Protein AF-A0A1Y1LAN0-F1 (afdb_monomer)

Solvent-accessible surface area (backbone atoms only — not comparable to full-atom values): 7864 Å² total; per-residue (Å²): 56,34,31,40,54,45,38,89,86,52,62,81,86,55,73,49,86,67,56,43,68,45,54,38,51,43,50,51,50,43,26,32,75,77,50,34,70,64,40,38,58,56,36,61,65,62,51,43,48,75,45,62,40,35,73,79,28,39,30,38,37,45,52,44,88,71,43,40,56,57,55,61,71,36,33,72,74,42,52,58,48,89,93,36,59,32,44,38,44,80,77,44,83,49,96,45,69,68,54,44,50,55,47,51,54,53,52,52,50,51,55,47,54,57,52,43,72,72,50,90,52,73,68,59,42,52,53,53,52,51,51,51,57,57,54,58,69,62,72,78,111

Sequence (141 aa):
MVIEINSPQQRKDDSLVIPSSALYRALSKKVQQLHGDFGSAAIREGFVAKYFNEKTRIAIVRSRHGPHKLITTVLPFVTEIDKKQVSLVTLYTGATMRQCFKFILNHQRKKIDELCANLQSDEEKTAISEAFLKFHNKTLL

Organism: Photinus pyralis (NCBI:txid7054)

Structure (mmCIF, N/CA/C/O backbone):
data_AF-A0A1Y1LAN0-F1
#
_entry.id   AF-A0A1Y1LAN0-F1
#
loop_
_atom_site.group_PDB
_atom_site.id
_atom_site.type_symbol
_atom_site.label_atom_id
_atom_site.label_alt_id
_atom_site.label_comp_id
_atom_site.label_asym_id
_atom_site.label_entity_id
_atom_site.label_seq_id
_atom_site.pdbx_PDB_ins_code
_atom_site.Cartn_x
_atom_site.Cartn_y
_atom_site.Cartn_z
_atom_site.occupancy
_atom_site.B_iso_or_equiv
_atom_site.auth_seq_id
_atom_site.auth_comp_id
_atom_site.auth_asym_id
_atom_site.auth_atom_id
_atom_site.pdbx_PDB_model_num
ATOM 1 N N . MET A 1 1 ? 2.934 6.685 0.513 1.00 93.44 1 MET A N 1
ATOM 2 C CA . MET A 1 1 ? 1.486 6.714 0.235 1.00 93.44 1 MET A CA 1
ATOM 3 C C . MET A 1 1 ? 0.801 5.617 1.032 1.00 93.44 1 MET A C 1
ATOM 5 O O . MET A 1 1 ? 1.418 4.591 1.314 1.00 93.44 1 MET A O 1
ATOM 9 N N . VAL A 1 2 ? -0.437 5.879 1.421 1.00 95.38 2 VAL A N 1
ATOM 10 C CA . VAL A 1 2 ? -1.337 4.994 2.156 1.00 95.38 2 VAL A CA 1
ATOM 11 C C . VAL A 1 2 ? -2.373 4.484 1.162 1.00 95.38 2 VAL A C 1
ATOM 13 O O . VAL A 1 2 ? -2.999 5.287 0.467 1.00 95.38 2 VAL A O 1
ATOM 16 N N . ILE A 1 3 ? -2.518 3.167 1.080 1.00 95.88 3 ILE A N 1
ATOM 17 C CA . ILE A 1 3 ? -3.397 2.473 0.137 1.00 95.88 3 ILE A CA 1
ATOM 18 C C . ILE A 1 3 ? -4.364 1.607 0.945 1.00 95.88 3 ILE A C 1
ATOM 20 O O . ILE A 1 3 ? -3.936 0.936 1.878 1.00 95.88 3 ILE A O 1
ATOM 24 N N . GLU A 1 4 ? -5.644 1.605 0.593 1.00 94.69 4 GLU A N 1
ATOM 25 C CA . GLU A 1 4 ? -6.621 0.622 1.072 1.00 94.69 4 GLU A CA 1
ATOM 26 C C . GLU A 1 4 ? -6.727 -0.512 0.049 1.00 94.69 4 GLU A C 1
ATOM 28 O O . GLU A 1 4 ? -6.807 -0.253 -1.154 1.00 94.69 4 GLU A O 1
ATOM 33 N N . ILE A 1 5 ? -6.698 -1.761 0.517 1.00 94.44 5 ILE A N 1
ATOM 34 C CA . ILE A 1 5 ? -6.820 -2.958 -0.320 1.00 94.44 5 ILE A CA 1
ATOM 35 C C . ILE A 1 5 ? -8.134 -3.657 0.011 1.00 94.44 5 ILE A C 1
ATOM 37 O O . ILE A 1 5 ? -8.246 -4.398 0.982 1.00 94.44 5 ILE A O 1
ATOM 41 N N . ASN A 1 6 ? -9.141 -3.441 -0.818 1.00 91.81 6 ASN A N 1
ATOM 42 C CA . ASN A 1 6 ? -10.430 -4.095 -0.674 1.00 91.81 6 ASN A CA 1
ATOM 43 C C . ASN A 1 6 ? -10.412 -5.450 -1.377 1.00 91.81 6 ASN A C 1
ATOM 45 O O . ASN A 1 6 ? -9.726 -5.609 -2.379 1.00 91.81 6 ASN A O 1
ATOM 49 N N . SER A 1 7 ? -11.184 -6.416 -0.886 1.00 88.75 7 SER A N 1
ATOM 50 C CA . SER A 1 7 ? -11.460 -7.659 -1.606 1.00 88.75 7 SER A CA 1
ATOM 51 C C . SER A 1 7 ? -12.964 -7.731 -1.857 1.00 88.75 7 SER A C 1
ATOM 53 O O . SER A 1 7 ? -13.716 -7.662 -0.885 1.00 88.75 7 SER A O 1
ATOM 55 N N . PRO A 1 8 ? -13.424 -7.833 -3.117 1.00 80.31 8 PRO A N 1
ATOM 56 C CA . PRO A 1 8 ? -14.853 -7.904 -3.421 1.00 80.31 8 PRO A CA 1
ATOM 57 C C . PRO A 1 8 ? -15.493 -9.218 -2.953 1.00 80.31 8 PRO A C 1
ATOM 59 O O . PRO A 1 8 ? -16.700 -9.271 -2.750 1.00 80.31 8 PRO A O 1
ATOM 62 N N . GLN A 1 9 ? -14.694 -10.274 -2.774 1.00 76.19 9 GLN A N 1
ATOM 63 C CA . GLN A 1 9 ? -15.173 -11.612 -2.420 1.00 76.19 9 GLN A CA 1
ATOM 64 C C . GLN A 1 9 ? -15.203 -11.865 -0.906 1.00 76.19 9 GLN A C 1
ATOM 66 O O . GLN A 1 9 ? -15.929 -12.745 -0.455 1.00 76.19 9 GLN A O 1
ATOM 71 N N . GLN A 1 10 ? -14.434 -11.107 -0.116 1.00 74.88 10 GLN A N 1
ATOM 72 C CA . GLN A 1 10 ? -14.372 -11.265 1.340 1.00 74.88 10 GLN A CA 1
ATOM 73 C C . GLN A 1 10 ? -15.154 -10.160 2.048 1.00 74.88 10 GLN A C 1
ATOM 75 O O . GLN A 1 10 ? -14.959 -8.969 1.769 1.00 74.88 10 GLN A O 1
ATOM 80 N N . ARG A 1 11 ? -15.986 -10.541 3.029 1.00 69.12 11 ARG A N 1
ATOM 81 C CA . ARG A 1 11 ? -16.683 -9.568 3.883 1.00 69.12 11 ARG A CA 1
ATOM 82 C C . ARG A 1 11 ? -15.652 -8.727 4.621 1.00 69.12 11 ARG A C 1
ATOM 84 O O . ARG A 1 11 ? -14.541 -9.180 4.873 1.00 69.12 11 ARG A O 1
ATOM 91 N N . LYS A 1 12 ? -15.993 -7.478 4.941 1.00 63.97 12 LYS A N 1
ATOM 92 C CA . LYS A 1 12 ? -15.048 -6.502 5.514 1.00 63.97 12 LYS A CA 1
ATOM 93 C C . LYS A 1 12 ? -14.450 -6.944 6.862 1.00 63.97 12 LYS A C 1
ATOM 95 O O . LYS A 1 12 ? -13.350 -6.503 7.172 1.00 63.97 12 LYS A O 1
ATOM 100 N N . ASP A 1 13 ? -15.137 -7.832 7.583 1.00 65.44 13 ASP A N 1
ATOM 101 C CA . ASP A 1 13 ? -14.694 -8.415 8.859 1.00 65.44 13 ASP A CA 1
ATOM 102 C C . ASP A 1 13 ? -13.645 -9.527 8.729 1.00 65.44 13 ASP A C 1
ATOM 104 O O . ASP A 1 13 ? -12.935 -9.814 9.693 1.00 65.44 13 ASP A O 1
ATOM 108 N N . ASP A 1 14 ? -13.492 -10.132 7.548 1.00 77.50 14 ASP A N 1
ATOM 109 C CA . ASP A 1 14 ? -12.505 -11.193 7.358 1.00 77.50 14 ASP A CA 1
ATOM 110 C C . ASP A 1 14 ? -11.093 -10.600 7.262 1.00 77.50 14 ASP A C 1
ATOM 112 O O . ASP A 1 14 ? -10.859 -9.614 6.541 1.00 77.50 14 ASP A O 1
ATOM 116 N N . SER A 1 15 ? -10.131 -11.228 7.948 1.00 78.81 15 SER A N 1
ATOM 117 C CA . SER A 1 15 ? -8.724 -10.856 7.829 1.00 78.81 15 SER A CA 1
ATOM 118 C C . SER A 1 15 ? -8.216 -11.174 6.423 1.00 78.81 15 SER A C 1
ATOM 120 O O . SER A 1 15 ? -8.237 -12.310 5.943 1.00 78.81 15 SER A O 1
ATOM 122 N N . LEU A 1 16 ? -7.732 -10.141 5.740 1.00 85.50 16 LEU A N 1
ATOM 123 C CA . LEU A 1 16 ? -7.068 -10.292 4.456 1.00 85.50 16 LEU A CA 1
ATOM 124 C C . LEU A 1 16 ? -5.571 -10.319 4.727 1.00 85.50 16 LEU A C 1
ATOM 126 O O . LEU A 1 16 ? -5.029 -9.327 5.182 1.00 85.50 16 LEU A O 1
ATOM 130 N N . VAL A 1 17 ? -4.897 -11.432 4.445 1.00 89.88 17 VAL A N 1
ATOM 131 C CA . VAL A 1 17 ? -3.434 -11.540 4.584 1.00 89.88 17 VAL A CA 1
ATOM 132 C C . VAL A 1 17 ? -2.772 -11.300 3.233 1.00 89.88 17 VAL A C 1
ATOM 134 O O . VAL A 1 17 ? -3.000 -12.067 2.299 1.00 89.88 17 VAL A O 1
ATOM 137 N N . ILE A 1 18 ? -1.946 -10.264 3.107 1.00 90.81 18 ILE A N 1
ATOM 138 C CA . ILE A 1 18 ? -1.161 -9.995 1.896 1.00 90.81 18 ILE A CA 1
ATOM 139 C C . ILE A 1 18 ? 0.287 -9.744 2.314 1.00 90.81 18 ILE A C 1
ATOM 141 O O . ILE A 1 18 ? 0.569 -8.731 2.958 1.00 90.81 18 ILE A O 1
ATOM 145 N N . PRO A 1 19 ? 1.230 -10.622 1.932 1.00 92.94 19 PRO A N 1
ATOM 146 C CA . PRO A 1 19 ? 2.643 -10.379 2.178 1.00 92.94 19 PRO A CA 1
ATOM 147 C C . PRO A 1 19 ? 3.118 -9.097 1.484 1.00 92.94 19 PRO A C 1
ATOM 149 O O . PRO A 1 19 ? 2.818 -8.869 0.308 1.00 92.94 19 PRO A O 1
ATOM 152 N N . SER A 1 20 ? 3.950 -8.296 2.155 1.00 92.81 20 SER A N 1
ATOM 153 C CA . SER A 1 20 ? 4.541 -7.083 1.563 1.00 92.81 20 SER A CA 1
ATOM 154 C C . SER A 1 20 ? 5.285 -7.372 0.251 1.00 92.81 20 SER A C 1
ATOM 156 O O . SER A 1 20 ? 5.239 -6.576 -0.686 1.00 92.81 20 SER A O 1
ATOM 158 N N . SER A 1 21 ? 5.924 -8.541 0.144 1.00 94.50 21 SER A N 1
ATOM 159 C CA . SER A 1 21 ? 6.593 -9.001 -1.078 1.00 94.50 21 SER A CA 1
ATOM 160 C C . SER A 1 21 ? 5.611 -9.308 -2.214 1.00 94.50 21 SER A C 1
ATOM 162 O O . SER A 1 21 ? 5.911 -9.042 -3.377 1.00 94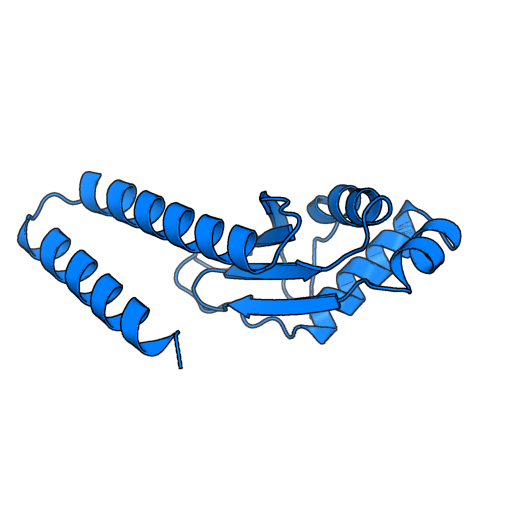.50 21 SER A O 1
ATOM 164 N N . ALA A 1 22 ? 4.428 -9.845 -1.907 1.00 95.44 22 ALA A N 1
ATOM 165 C CA . ALA A 1 22 ? 3.377 -10.076 -2.891 1.00 95.44 22 ALA A CA 1
ATOM 166 C C . ALA A 1 22 ? 2.819 -8.746 -3.412 1.00 95.44 22 ALA A C 1
ATOM 168 O O . ALA A 1 22 ? 2.735 -8.565 -4.626 1.00 95.44 22 ALA A O 1
ATOM 169 N N . LEU A 1 23 ? 2.554 -7.788 -2.516 1.00 95.81 23 LEU A N 1
ATOM 170 C CA . LEU A 1 23 ? 2.116 -6.441 -2.888 1.00 95.81 23 LEU A CA 1
ATOM 171 C C . LEU A 1 23 ? 3.155 -5.723 -3.763 1.00 95.81 23 LEU A C 1
ATOM 173 O O . LEU A 1 23 ? 2.808 -5.178 -4.809 1.00 95.81 23 LEU A O 1
ATOM 177 N N . TYR A 1 24 ? 4.433 -5.764 -3.371 1.00 96.19 24 TYR A N 1
ATOM 178 C CA . TYR A 1 24 ? 5.526 -5.202 -4.167 1.00 96.19 24 TYR A CA 1
ATOM 179 C C . TYR A 1 24 ? 5.567 -5.814 -5.571 1.00 96.19 24 TYR A C 1
ATOM 181 O O . TYR A 1 24 ? 5.559 -5.083 -6.558 1.00 96.19 24 TYR A O 1
ATOM 189 N N . ARG A 1 25 ? 5.563 -7.150 -5.675 1.00 96.38 25 ARG A N 1
ATOM 190 C CA . ARG A 1 25 ? 5.617 -7.852 -6.967 1.00 96.38 25 ARG A CA 1
ATOM 191 C C . ARG A 1 25 ? 4.416 -7.522 -7.848 1.00 96.38 25 ARG A C 1
ATOM 193 O O . ARG A 1 25 ? 4.601 -7.281 -9.036 1.00 96.38 25 ARG A O 1
ATOM 200 N N . ALA A 1 26 ? 3.211 -7.491 -7.281 1.00 96.88 26 ALA A N 1
ATOM 201 C CA . ALA A 1 26 ? 1.996 -7.177 -8.023 1.00 96.88 26 ALA A CA 1
ATOM 202 C C . ALA A 1 26 ? 2.028 -5.754 -8.597 1.00 96.88 26 ALA A C 1
ATOM 204 O O . ALA A 1 26 ? 1.753 -5.565 -9.783 1.00 96.88 26 ALA A O 1
ATOM 205 N N . LEU A 1 27 ? 2.438 -4.771 -7.788 1.00 96.69 27 LEU A N 1
ATOM 206 C CA . LEU A 1 27 ? 2.558 -3.380 -8.226 1.00 96.69 27 LEU A CA 1
ATOM 207 C C . LEU A 1 27 ? 3.663 -3.211 -9.267 1.00 96.69 27 LEU A C 1
ATOM 209 O O . LEU A 1 27 ? 3.406 -2.636 -10.319 1.00 96.69 27 LEU A O 1
ATOM 213 N N . SER A 1 28 ? 4.854 -3.768 -9.036 1.00 96.75 28 SER A N 1
ATOM 214 C CA . SER A 1 28 ? 5.957 -3.699 -10.001 1.00 96.75 28 SER A CA 1
ATOM 215 C C . SER A 1 28 ? 5.594 -4.359 -11.332 1.00 96.75 28 SER A C 1
ATOM 217 O O . SER A 1 28 ? 5.839 -3.787 -12.391 1.00 96.75 28 SER A O 1
ATOM 219 N N . LYS A 1 29 ? 4.927 -5.522 -11.297 1.00 97.12 29 LYS A N 1
ATOM 220 C CA . LYS A 1 29 ? 4.422 -6.192 -12.502 1.00 97.12 29 LYS A CA 1
ATOM 221 C C . LYS A 1 29 ? 3.410 -5.318 -13.238 1.00 97.12 29 LYS A C 1
ATOM 223 O O . LYS A 1 29 ? 3.470 -5.224 -14.460 1.00 97.12 29 LYS A O 1
ATOM 228 N N . LYS A 1 30 ? 2.482 -4.676 -12.522 1.00 97.62 30 LYS A N 1
ATOM 229 C CA . LYS A 1 30 ? 1.476 -3.816 -13.153 1.00 97.62 30 LYS A CA 1
ATOM 230 C C . LYS A 1 30 ? 2.089 -2.537 -13.730 1.00 97.62 30 LYS A C 1
ATOM 232 O O . LYS A 1 30 ? 1.689 -2.124 -14.812 1.00 97.62 30 LYS A O 1
ATOM 237 N N . VAL A 1 31 ? 3.096 -1.963 -13.066 1.00 97.88 31 VAL A N 1
ATOM 238 C CA . VAL A 1 31 ? 3.883 -0.844 -13.608 1.00 97.88 31 VAL A CA 1
ATOM 239 C C . VAL A 1 31 ? 4.588 -1.252 -1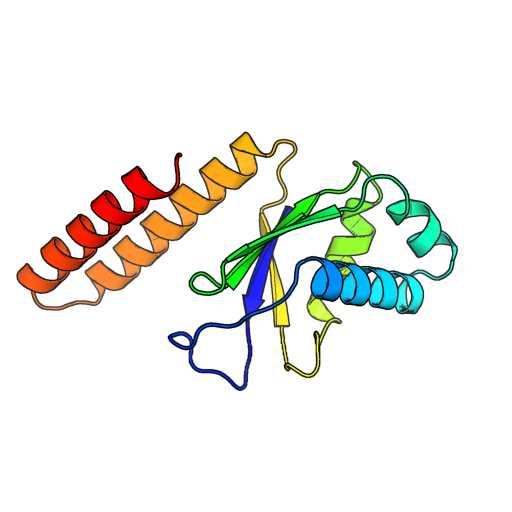4.897 1.00 97.88 31 VAL A C 1
ATOM 241 O O . VAL A 1 31 ? 4.437 -0.542 -15.882 1.00 97.88 31 VAL A O 1
ATOM 244 N N . GLN A 1 32 ? 5.260 -2.406 -14.941 1.00 97.81 32 GLN A N 1
ATOM 245 C CA . GLN A 1 32 ? 5.857 -2.917 -16.182 1.00 97.81 32 GLN A CA 1
ATOM 246 C C . GLN A 1 32 ? 4.815 -3.064 -17.299 1.00 97.81 32 GLN A C 1
ATOM 248 O O . GLN A 1 32 ? 5.073 -2.695 -18.439 1.00 97.81 32 GLN A O 1
ATOM 253 N N . GLN A 1 33 ? 3.635 -3.606 -16.981 1.00 97.75 33 GLN A N 1
ATOM 254 C CA . GLN A 1 33 ? 2.571 -3.830 -17.965 1.00 97.75 33 GLN A CA 1
ATOM 255 C C . GLN A 1 33 ? 2.022 -2.531 -18.568 1.00 97.75 33 GLN A C 1
ATOM 257 O O . GLN A 1 33 ? 1.689 -2.521 -19.746 1.00 97.75 33 GLN A O 1
ATOM 262 N N . LEU A 1 34 ? 1.900 -1.462 -17.773 1.00 97.81 34 LEU A N 1
ATOM 263 C CA . LEU A 1 34 ? 1.269 -0.209 -18.209 1.00 97.81 34 LEU A CA 1
ATOM 264 C C . LEU A 1 34 ? 2.265 0.871 -18.651 1.00 97.81 34 LEU A C 1
ATOM 266 O O . LEU A 1 34 ? 1.928 1.696 -19.491 1.00 97.81 34 LEU A O 1
ATOM 270 N N . HIS A 1 35 ? 3.479 0.871 -18.098 1.00 97.44 35 HIS A N 1
ATOM 271 C CA . HIS A 1 35 ? 4.493 1.916 -18.303 1.00 97.44 35 HIS A CA 1
ATOM 272 C C . HIS A 1 35 ? 5.807 1.383 -18.898 1.00 97.44 35 HIS A C 1
ATOM 274 O O . HIS A 1 35 ? 6.767 2.143 -19.046 1.00 97.44 35 HIS A O 1
ATOM 280 N N . GLY A 1 36 ? 5.869 0.088 -19.224 1.00 97.31 36 GLY A N 1
ATOM 281 C CA . GLY A 1 36 ? 7.027 -0.561 -19.838 1.00 97.31 36 GLY A CA 1
ATOM 282 C C . GLY A 1 36 ? 8.287 -0.553 -18.969 1.00 97.31 36 GLY A C 1
ATOM 283 O O . GLY A 1 36 ? 8.249 -0.315 -17.756 1.00 97.31 36 GLY A O 1
ATOM 284 N N . ASP A 1 37 ? 9.428 -0.780 -19.621 1.00 96.94 37 ASP A N 1
ATOM 285 C CA . ASP A 1 37 ? 10.740 -0.838 -18.965 1.00 96.94 37 ASP A CA 1
ATOM 286 C C . ASP A 1 37 ? 11.115 0.492 -18.309 1.00 96.94 37 ASP A C 1
ATOM 288 O O . ASP A 1 37 ? 11.715 0.506 -17.233 1.00 96.94 37 ASP A O 1
ATOM 292 N N . PHE A 1 38 ? 10.704 1.613 -18.915 1.00 96.56 38 PHE A N 1
ATOM 293 C CA . PHE A 1 38 ? 10.891 2.941 -18.337 1.00 96.56 38 PHE A CA 1
ATOM 294 C C . PHE A 1 38 ? 10.222 3.042 -16.966 1.00 96.56 38 PHE A C 1
ATOM 296 O O . PHE A 1 38 ? 10.863 3.440 -15.992 1.00 96.56 38 PHE A O 1
ATOM 303 N N . GLY A 1 39 ? 8.949 2.646 -16.865 1.00 96.56 39 GLY A N 1
ATOM 304 C CA . GLY A 1 39 ? 8.224 2.689 -15.602 1.00 96.56 39 GLY A CA 1
ATOM 305 C C . GLY A 1 39 ? 8.861 1.799 -14.542 1.00 96.56 39 GLY A C 1
ATOM 306 O O . GLY A 1 39 ? 9.064 2.240 -13.409 1.00 96.56 39 GLY A O 1
ATOM 307 N N . SER A 1 40 ? 9.238 0.578 -14.918 1.00 96.69 40 SER A N 1
ATOM 308 C CA . SER A 1 40 ? 9.914 -0.357 -14.017 1.00 96.69 40 SER A CA 1
ATOM 309 C C . SER A 1 40 ? 11.261 0.154 -13.529 1.00 96.69 40 SER A C 1
ATOM 311 O O . SER A 1 40 ? 11.539 0.078 -12.333 1.00 96.69 40 SER A O 1
ATOM 313 N N . ALA A 1 41 ? 12.082 0.720 -14.414 1.00 96.75 41 ALA A N 1
ATOM 314 C CA . ALA A 1 41 ? 13.352 1.332 -14.041 1.00 96.75 41 ALA A CA 1
ATOM 315 C C . ALA A 1 41 ? 13.143 2.548 -13.126 1.00 96.75 41 ALA A C 1
ATOM 317 O O . ALA A 1 41 ? 13.832 2.679 -12.114 1.00 96.75 41 ALA A O 1
ATOM 318 N N . ALA A 1 42 ? 12.144 3.388 -13.419 1.00 96.25 42 ALA A N 1
ATOM 319 C CA . ALA A 1 42 ? 11.835 4.581 -12.637 1.00 96.25 42 ALA A CA 1
ATOM 320 C C . ALA A 1 42 ? 11.424 4.258 -11.192 1.00 96.25 42 ALA A C 1
ATOM 322 O O . ALA A 1 42 ? 11.780 4.995 -10.271 1.00 96.25 42 ALA A O 1
ATOM 323 N N . ILE A 1 43 ? 10.685 3.164 -10.969 1.00 96.06 43 ILE A N 1
ATOM 324 C CA . ILE A 1 43 ? 10.288 2.742 -9.617 1.00 96.06 43 ILE A CA 1
ATOM 325 C C . ILE A 1 43 ? 11.327 1.847 -8.934 1.00 96.06 43 ILE A C 1
ATOM 327 O O . ILE A 1 43 ? 11.275 1.701 -7.712 1.00 96.06 43 ILE A O 1
ATOM 331 N N . ARG A 1 44 ? 12.258 1.244 -9.689 1.00 93.06 44 ARG A N 1
ATOM 332 C CA . ARG A 1 44 ? 13.221 0.245 -9.192 1.00 93.06 44 ARG A CA 1
ATOM 333 C C . ARG A 1 44 ? 13.947 0.731 -7.949 1.00 93.06 44 ARG A C 1
ATOM 335 O O . ARG A 1 44 ? 14.070 -0.002 -6.969 1.00 93.06 44 ARG A O 1
ATOM 342 N N . GLU A 1 45 ? 14.405 1.976 -7.984 1.00 91.75 45 GLU A N 1
ATOM 343 C CA . GLU A 1 45 ? 15.106 2.580 -6.867 1.00 91.75 45 GLU A CA 1
ATOM 344 C C . GLU A 1 45 ? 14.141 3.361 -5.965 1.00 91.75 45 GLU A C 1
ATOM 346 O O . GLU A 1 45 ? 13.571 4.390 -6.326 1.00 91.75 45 GLU A O 1
ATOM 351 N N . GLY A 1 46 ? 13.981 2.883 -4.732 1.00 89.19 46 GLY A N 1
ATOM 352 C CA . GLY A 1 46 ? 13.227 3.586 -3.697 1.00 89.19 46 GLY A CA 1
ATOM 353 C C . GLY A 1 46 ? 11.759 3.182 -3.558 1.00 89.19 46 GLY A C 1
ATOM 354 O O . GLY A 1 46 ? 11.144 3.592 -2.566 1.00 89.19 46 GLY A O 1
ATOM 355 N N . PHE A 1 47 ? 11.212 2.349 -4.453 1.00 95.62 47 PHE A N 1
ATOM 356 C CA . PHE A 1 47 ? 9.911 1.718 -4.229 1.00 95.62 47 PHE A CA 1
ATOM 357 C C . PHE A 1 47 ? 10.007 0.585 -3.199 1.00 95.62 47 PHE A C 1
ATOM 359 O O . PHE A 1 47 ? 10.805 -0.336 -3.345 1.00 95.62 47 PHE A O 1
ATOM 366 N N . VAL A 1 48 ? 9.199 0.654 -2.138 1.00 94.50 48 VAL A N 1
ATOM 367 C CA . VAL A 1 48 ? 9.147 -0.359 -1.070 1.00 94.50 48 VAL A CA 1
ATOM 368 C C . VAL A 1 48 ? 7.714 -0.507 -0.568 1.00 94.50 48 VAL A C 1
ATOM 370 O O . VAL A 1 48 ? 7.115 0.481 -0.139 1.00 94.50 48 VAL A O 1
ATOM 373 N N . ALA A 1 49 ? 7.190 -1.731 -0.531 1.00 93.69 49 ALA A N 1
ATOM 374 C CA . ALA A 1 49 ? 5.984 -2.054 0.231 1.00 93.69 49 ALA A CA 1
ATOM 375 C C . ALA A 1 49 ? 6.383 -2.344 1.684 1.00 93.69 49 ALA A C 1
ATOM 377 O O . ALA A 1 49 ? 7.043 -3.343 1.954 1.00 93.69 49 ALA A O 1
ATOM 378 N N . LYS A 1 50 ? 6.068 -1.432 2.612 1.00 87.06 50 LYS A N 1
ATOM 379 C CA . LYS A 1 50 ? 6.583 -1.502 3.989 1.00 87.06 50 LYS A CA 1
ATOM 380 C C . LYS A 1 50 ? 5.699 -2.315 4.918 1.00 87.06 50 LYS A C 1
ATOM 382 O O . LYS A 1 50 ? 6.208 -3.064 5.741 1.00 87.06 50 LYS A O 1
ATOM 387 N N . TYR A 1 51 ? 4.398 -2.093 4.839 1.00 86.12 51 TYR A N 1
ATOM 388 C CA . TYR A 1 51 ? 3.464 -2.557 5.850 1.00 86.12 51 TYR A CA 1
ATOM 389 C C . TYR A 1 51 ? 2.113 -2.818 5.215 1.00 86.12 51 TYR A C 1
ATOM 391 O O . TYR A 1 51 ? 1.694 -2.054 4.345 1.00 86.12 51 TYR A O 1
ATOM 399 N N . PHE A 1 52 ? 1.439 -3.852 5.693 1.00 91.00 52 PHE A N 1
ATOM 400 C CA . PHE A 1 52 ? 0.040 -4.109 5.421 1.00 91.00 52 PHE A CA 1
ATOM 401 C C . PHE A 1 52 ? -0.620 -4.606 6.703 1.00 91.00 52 PHE A C 1
ATOM 403 O O . PHE A 1 52 ? -0.083 -5.476 7.386 1.00 91.00 52 PHE A O 1
ATOM 410 N N . ASN A 1 53 ? -1.760 -4.015 7.045 1.00 89.88 53 ASN A N 1
ATOM 411 C CA . ASN A 1 53 ? -2.567 -4.434 8.177 1.00 89.88 53 ASN A CA 1
ATOM 412 C C . ASN A 1 53 ? -3.746 -5.265 7.681 1.00 89.88 53 ASN A C 1
ATOM 414 O O . ASN A 1 53 ? -4.595 -4.762 6.950 1.00 89.88 53 ASN A O 1
ATOM 418 N N . GLU A 1 54 ? -3.828 -6.502 8.144 1.00 89.25 54 GLU A N 1
ATOM 419 C CA . GLU A 1 54 ? -4.819 -7.470 7.677 1.00 89.25 54 GLU A CA 1
ATOM 420 C C . GLU A 1 54 ? -6.253 -7.117 8.081 1.00 89.25 54 GLU A C 1
ATOM 422 O O . GLU A 1 54 ? -7.198 -7.397 7.345 1.00 89.25 54 GLU A O 1
ATOM 427 N N . LYS A 1 55 ? -6.409 -6.475 9.247 1.00 85.44 55 LYS A N 1
ATOM 428 C CA . LYS A 1 55 ? -7.709 -6.090 9.809 1.00 85.44 55 LYS A CA 1
ATOM 429 C C . LYS A 1 55 ? -8.222 -4.798 9.194 1.00 85.44 55 LYS A C 1
ATOM 431 O O . LYS A 1 55 ? -9.375 -4.698 8.803 1.00 85.44 55 LYS A O 1
ATOM 436 N N . THR A 1 56 ? -7.359 -3.788 9.107 1.00 86.94 56 THR A N 1
ATOM 437 C CA . THR A 1 56 ? -7.764 -2.472 8.584 1.00 86.94 56 THR A CA 1
ATOM 438 C C . THR A 1 56 ? -7.654 -2.386 7.068 1.00 86.94 56 THR A C 1
ATOM 440 O O . THR A 1 56 ? -8.157 -1.430 6.486 1.00 86.94 56 THR A O 1
ATOM 443 N N . ARG A 1 57 ? -7.019 -3.381 6.434 1.00 91.62 57 ARG A N 1
ATOM 444 C CA . ARG A 1 57 ? -6.752 -3.466 4.993 1.00 91.62 57 ARG A CA 1
ATOM 445 C C . ARG A 1 57 ? -5.938 -2.293 4.444 1.00 91.62 57 ARG A C 1
ATOM 447 O O . ARG A 1 57 ? -5.956 -2.011 3.248 1.00 91.62 57 ARG A O 1
ATOM 454 N N . ILE A 1 58 ? -5.191 -1.618 5.316 1.00 93.62 58 ILE A N 1
ATOM 455 C CA . ILE A 1 58 ? -4.351 -0.476 4.961 1.00 93.62 58 ILE A CA 1
ATOM 456 C C . ILE A 1 58 ? -2.919 -0.952 4.721 1.00 93.62 58 ILE A C 1
ATOM 458 O O . ILE A 1 58 ? -2.296 -1.561 5.591 1.00 93.62 58 ILE A O 1
ATOM 462 N N . ALA A 1 59 ? -2.376 -0.609 3.557 1.00 94.62 59 ALA A N 1
ATOM 463 C CA . ALA A 1 59 ? -0.971 -0.743 3.214 1.00 94.62 59 ALA A CA 1
ATOM 464 C C . ALA A 1 59 ? -0.256 0.614 3.211 1.00 94.62 59 ALA A C 1
ATOM 466 O O . ALA A 1 59 ? -0.811 1.640 2.812 1.00 94.62 59 ALA A O 1
ATOM 467 N N . ILE A 1 60 ? 1.024 0.611 3.583 1.00 94.25 60 ILE A N 1
ATOM 468 C CA . ILE A 1 60 ? 1.925 1.746 3.373 1.00 94.25 60 ILE A CA 1
ATOM 469 C C . ILE A 1 60 ? 3.000 1.339 2.375 1.00 94.25 60 ILE A C 1
ATOM 471 O O . ILE A 1 60 ? 3.798 0.431 2.629 1.00 94.25 60 ILE A O 1
ATOM 475 N N . VAL A 1 61 ? 3.072 2.073 1.266 1.00 94.81 61 VAL A N 1
ATOM 476 C CA . VAL A 1 61 ? 4.155 1.940 0.288 1.00 94.81 61 VAL A CA 1
ATOM 477 C C . VAL A 1 61 ? 4.929 3.250 0.168 1.00 94.81 61 VAL A C 1
ATOM 479 O O . VAL A 1 61 ? 4.376 4.353 0.241 1.00 94.81 61 VAL A O 1
ATOM 482 N N . ARG A 1 62 ? 6.243 3.140 0.010 1.00 93.62 62 ARG A N 1
ATOM 483 C CA . ARG A 1 62 ? 7.171 4.256 -0.183 1.00 93.62 62 ARG A CA 1
ATOM 484 C C . ARG A 1 62 ? 7.606 4.278 -1.638 1.00 93.62 62 ARG A C 1
ATOM 486 O O . ARG A 1 62 ? 7.866 3.222 -2.193 1.00 93.62 62 ARG A O 1
ATOM 493 N N . SER A 1 63 ? 7.723 5.463 -2.220 1.00 93.50 63 SER A N 1
ATOM 494 C CA . SER A 1 63 ? 8.364 5.685 -3.515 1.00 93.50 63 SER A CA 1
ATOM 495 C C . SER A 1 63 ? 8.995 7.077 -3.531 1.00 93.50 63 SER A C 1
ATOM 497 O O . SER A 1 63 ? 8.698 7.899 -2.659 1.00 93.50 63 SER A O 1
ATOM 499 N N . ARG A 1 64 ? 9.880 7.335 -4.495 1.00 93.69 64 ARG A N 1
ATOM 500 C CA . ARG A 1 64 ? 10.483 8.652 -4.711 1.00 93.69 64 ARG A CA 1
ATOM 501 C C . ARG A 1 64 ? 9.456 9.654 -5.240 1.00 93.69 64 ARG A C 1
ATOM 503 O O . ARG A 1 64 ? 8.450 9.298 -5.866 1.00 93.69 64 ARG A O 1
ATOM 510 N N . HIS A 1 65 ? 9.736 10.935 -5.014 1.00 92.56 65 HIS A N 1
ATOM 511 C CA . HIS A 1 65 ? 9.001 11.993 -5.694 1.00 92.56 65 HIS A CA 1
ATOM 512 C C . HIS A 1 65 ? 9.205 11.867 -7.214 1.00 92.56 65 HIS A C 1
ATOM 514 O O . HIS A 1 65 ? 10.302 11.541 -7.650 1.00 92.56 65 HIS A O 1
ATOM 520 N N . GLY A 1 66 ? 8.146 12.050 -8.006 1.00 92.56 66 GLY A N 1
ATOM 521 C CA . GLY A 1 66 ? 8.099 11.660 -9.422 1.00 92.56 66 GLY A CA 1
ATOM 522 C C . GLY A 1 66 ? 7.506 10.255 -9.632 1.00 92.56 66 GLY A C 1
ATOM 523 O O . GLY A 1 66 ? 6.294 10.169 -9.844 1.00 92.56 66 GLY A O 1
ATOM 524 N N . PRO A 1 67 ? 8.284 9.156 -9.509 1.00 93.88 67 PRO A N 1
ATOM 525 C CA . PRO A 1 67 ? 7.830 7.792 -9.821 1.00 93.88 67 PRO A CA 1
ATOM 526 C C . PRO A 1 67 ? 6.635 7.291 -9.001 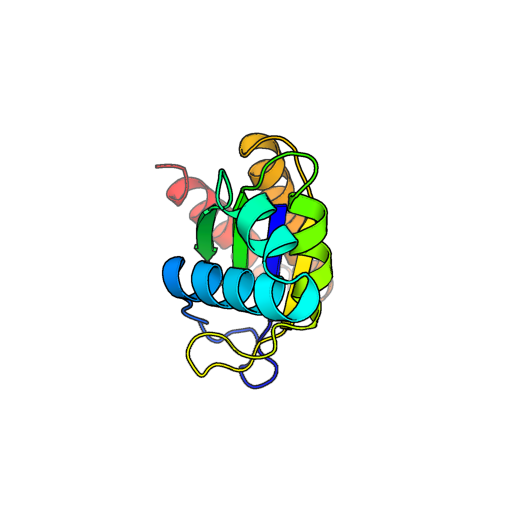1.00 93.88 67 PRO A C 1
ATOM 528 O O . PRO A 1 67 ? 5.917 6.400 -9.445 1.00 93.88 67 PRO A O 1
ATOM 531 N N . HIS A 1 68 ? 6.363 7.872 -7.827 1.00 94.19 68 HIS A N 1
ATOM 532 C CA . HIS A 1 68 ? 5.132 7.587 -7.081 1.00 94.19 68 HIS A CA 1
ATOM 533 C C . HIS A 1 68 ? 3.860 7.773 -7.925 1.00 94.19 68 HIS A C 1
ATOM 535 O O . HIS A 1 68 ? 2.915 7.017 -7.733 1.00 94.19 68 HIS A O 1
ATOM 541 N N . LYS A 1 69 ? 3.847 8.706 -8.891 1.00 94.81 69 LYS A N 1
ATOM 542 C CA . LYS A 1 69 ? 2.709 8.904 -9.800 1.00 94.81 69 LYS A CA 1
ATOM 543 C C . LYS A 1 69 ? 2.451 7.673 -10.670 1.00 94.81 69 LYS A C 1
ATOM 545 O O . LYS A 1 69 ? 1.298 7.312 -10.860 1.00 94.81 69 LYS A O 1
ATOM 550 N N . LEU A 1 70 ? 3.507 7.002 -11.137 1.00 96.12 70 LEU A N 1
ATOM 551 C CA . LEU A 1 70 ? 3.395 5.769 -11.925 1.00 96.12 70 LEU A CA 1
ATOM 552 C C . LEU A 1 70 ? 2.773 4.640 -11.102 1.00 96.12 70 LEU A C 1
ATOM 554 O O . LEU A 1 70 ? 1.971 3.870 -11.609 1.00 96.12 70 LEU A O 1
ATOM 558 N N . ILE A 1 71 ? 3.107 4.563 -9.813 1.00 95.44 71 ILE A N 1
ATOM 559 C CA . ILE A 1 71 ? 2.498 3.580 -8.912 1.00 95.44 71 ILE A CA 1
ATOM 560 C C . ILE A 1 71 ? 1.021 3.910 -8.700 1.00 95.44 71 ILE A C 1
ATOM 562 O O . ILE A 1 71 ? 0.183 3.025 -8.823 1.00 95.44 71 ILE A O 1
ATOM 566 N N . THR A 1 72 ? 0.687 5.174 -8.429 1.00 94.69 72 THR A N 1
ATOM 567 C CA . THR A 1 72 ? -0.701 5.595 -8.205 1.00 94.69 72 THR A CA 1
ATOM 568 C C . THR A 1 72 ? -1.596 5.294 -9.406 1.00 94.69 72 THR A C 1
ATOM 570 O O . THR A 1 72 ? -2.715 4.825 -9.215 1.00 94.69 72 THR A O 1
ATOM 573 N N . THR A 1 73 ? -1.114 5.513 -10.635 1.00 95.12 73 T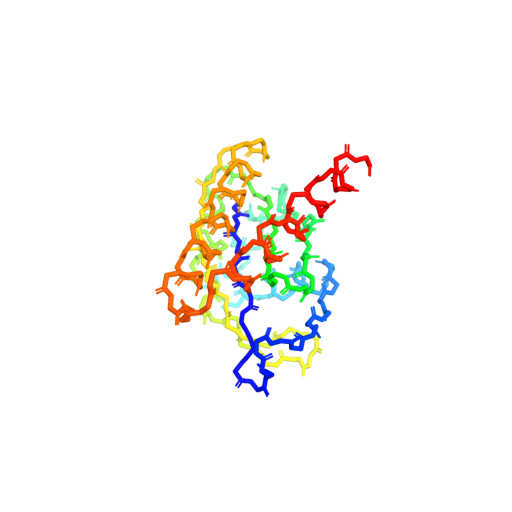HR A N 1
ATOM 574 C CA . THR A 1 73 ? -1.908 5.255 -11.847 1.00 95.12 73 THR A CA 1
ATOM 575 C C . THR A 1 73 ? -2.186 3.775 -12.074 1.00 95.12 73 THR A C 1
ATOM 577 O O . THR A 1 73 ? -3.207 3.453 -12.671 1.00 95.12 73 THR A O 1
ATOM 580 N N . VAL A 1 74 ? -1.337 2.865 -11.581 1.00 96.19 74 VAL A N 1
ATOM 581 C CA . VAL A 1 74 ? -1.563 1.424 -11.762 1.00 96.19 74 VAL A CA 1
ATOM 582 C C . VAL A 1 74 ? -2.455 0.780 -10.703 1.00 96.19 74 VAL A C 1
ATOM 584 O O . VAL A 1 74 ? -2.968 -0.310 -10.947 1.00 96.19 74 VAL A O 1
ATOM 587 N N . LEU A 1 75 ? -2.656 1.422 -9.545 1.00 95.56 75 LEU A N 1
ATOM 588 C CA . LEU A 1 75 ? -3.434 0.866 -8.427 1.00 95.56 75 LEU A CA 1
ATOM 589 C C . LEU A 1 75 ? -4.814 0.314 -8.822 1.00 95.56 75 LEU A C 1
ATOM 591 O O . LEU A 1 75 ? -5.062 -0.851 -8.507 1.00 95.56 75 LEU A O 1
ATOM 595 N N . PRO A 1 76 ? -5.686 1.054 -9.538 1.00 94.19 76 PRO A N 1
ATOM 596 C CA . PRO A 1 76 ? -7.014 0.542 -9.887 1.00 94.19 76 PRO A CA 1
ATOM 597 C C . PRO A 1 76 ? -6.976 -0.656 -10.851 1.00 94.19 76 PRO A C 1
ATOM 599 O O . PRO A 1 76 ? -7.962 -1.375 -10.969 1.00 94.19 76 PRO A O 1
ATOM 602 N N . PHE A 1 77 ? -5.847 -0.902 -11.524 1.00 95.81 77 PHE A N 1
ATOM 603 C CA . PHE A 1 77 ? -5.676 -2.009 -12.472 1.00 95.81 77 PHE A CA 1
ATOM 604 C C . PHE A 1 77 ? -5.078 -3.273 -11.835 1.00 95.81 77 PHE A C 1
ATOM 606 O O . PHE A 1 77 ? -4.869 -4.283 -12.518 1.00 95.81 77 PHE A O 1
ATOM 613 N N . VAL A 1 78 ? -4.756 -3.236 -10.539 1.00 96.19 78 VAL A N 1
ATOM 614 C CA . VAL A 1 78 ? -4.349 -4.421 -9.780 1.00 96.19 78 VAL A CA 1
ATOM 615 C C . VAL A 1 78 ? -5.603 -5.108 -9.252 1.00 96.19 78 VAL A C 1
ATOM 617 O O . VAL A 1 78 ? -6.158 -4.708 -8.236 1.00 96.19 78 VAL A O 1
ATOM 620 N N . THR A 1 79 ? -6.034 -6.150 -9.962 1.00 95.31 79 THR A N 1
ATOM 621 C CA . THR A 1 79 ? -7.255 -6.910 -9.654 1.00 95.31 79 THR A CA 1
ATOM 622 C C . THR A 1 79 ? -7.003 -8.168 -8.825 1.00 95.31 79 THR A C 1
ATOM 624 O O . THR A 1 79 ? -7.938 -8.749 -8.281 1.00 95.31 79 THR A O 1
ATOM 627 N N . GLU A 1 80 ? -5.748 -8.612 -8.720 1.00 94.50 80 GLU A N 1
ATOM 628 C CA . GLU A 1 80 ? -5.373 -9.826 -7.996 1.00 94.50 80 GLU A CA 1
ATOM 629 C C . GLU A 1 80 ? -3.985 -9.688 -7.362 1.00 94.50 80 GLU A C 1
ATOM 631 O O . GLU A 1 80 ? -3.033 -9.229 -8.002 1.00 94.50 80 GLU A O 1
ATOM 636 N N . ILE A 1 81 ? -3.863 -10.120 -6.105 1.00 94.94 81 ILE A N 1
ATOM 637 C CA . ILE A 1 81 ? -2.588 -10.277 -5.403 1.00 94.94 81 ILE A CA 1
ATOM 638 C C . ILE A 1 81 ? -2.597 -11.637 -4.711 1.00 94.94 81 ILE A C 1
ATOM 640 O O . ILE A 1 81 ? -3.471 -11.909 -3.896 1.00 94.94 81 ILE A O 1
ATOM 644 N N . ASP A 1 82 ? -1.608 -12.478 -5.019 1.00 91.00 82 ASP A N 1
ATOM 645 C CA . ASP A 1 82 ? -1.429 -13.794 -4.386 1.00 91.00 82 ASP A CA 1
ATOM 646 C C . ASP A 1 82 ? -2.691 -14.680 -4.446 1.00 91.00 82 ASP A C 1
ATOM 648 O O . ASP A 1 82 ? -3.120 -15.245 -3.443 1.00 91.00 82 ASP A O 1
ATOM 652 N N . LYS A 1 83 ? -3.317 -14.762 -5.633 1.00 90.19 83 LYS A N 1
ATOM 653 C CA . LYS A 1 83 ? -4.574 -15.494 -5.890 1.00 90.19 83 LYS A CA 1
ATOM 654 C C . LYS A 1 83 ? -5.806 -14.945 -5.166 1.00 90.19 83 LYS A C 1
ATOM 656 O O . LYS A 1 83 ? -6.847 -15.596 -5.147 1.00 90.19 83 LYS A O 1
ATOM 661 N N . LYS A 1 84 ? -5.717 -13.747 -4.583 1.00 91.94 84 LYS A N 1
ATOM 662 C CA . LYS A 1 84 ? -6.838 -13.060 -3.932 1.00 91.94 84 LYS A CA 1
ATOM 663 C C . LYS A 1 84 ? -7.299 -11.915 -4.812 1.00 91.94 84 LYS A C 1
ATOM 665 O O . LYS A 1 84 ? -6.495 -11.048 -5.158 1.00 91.94 84 LYS A O 1
ATOM 670 N N . GLN A 1 85 ? -8.586 -11.898 -5.148 1.00 93.44 85 GLN A N 1
ATOM 671 C CA . GLN A 1 85 ? -9.171 -10.770 -5.862 1.00 93.44 85 GLN A CA 1
ATOM 672 C C . GLN A 1 85 ? -9.179 -9.539 -4.963 1.00 93.44 85 GLN A C 1
ATOM 674 O O . GLN A 1 85 ? -9.625 -9.599 -3.811 1.00 93.44 85 GLN A O 1
ATOM 679 N N . VAL A 1 86 ? -8.678 -8.430 -5.498 1.00 94.69 86 VAL A N 1
ATOM 680 C CA . VAL A 1 86 ? -8.520 -7.177 -4.766 1.00 94.69 86 VAL A CA 1
ATOM 681 C C . VAL A 1 86 ? -8.841 -5.958 -5.628 1.00 94.69 86 VAL A C 1
ATOM 683 O O . VAL A 1 86 ? -8.829 -6.018 -6.851 1.00 94.69 86 VAL A O 1
ATOM 686 N N . SER A 1 87 ? -9.111 -4.839 -4.965 1.00 94.38 87 SER A N 1
ATOM 687 C CA . SER A 1 87 ? -9.215 -3.502 -5.539 1.00 94.38 87 SER A CA 1
ATOM 688 C C . SER A 1 87 ? -8.452 -2.531 -4.646 1.00 94.38 87 SER A C 1
ATOM 690 O O . SER A 1 87 ? -8.653 -2.513 -3.429 1.00 94.38 87 SER A O 1
ATOM 692 N N . LEU A 1 88 ? -7.534 -1.763 -5.231 1.00 95.31 88 LEU A N 1
ATOM 693 C CA . LEU A 1 88 ? -6.637 -0.878 -4.494 1.00 95.31 88 LEU A CA 1
ATOM 694 C C . LEU A 1 88 ? -7.033 0.580 -4.710 1.00 95.31 88 LEU A C 1
ATOM 696 O O . LEU A 1 88 ? -7.182 1.030 -5.846 1.00 95.31 88 LEU A O 1
ATOM 700 N N . VAL A 1 89 ? -7.113 1.343 -3.619 1.00 94.06 89 VAL A N 1
ATOM 701 C CA . VAL A 1 89 ? -7.420 2.780 -3.651 1.00 94.06 89 VAL A CA 1
ATOM 702 C C . VAL A 1 89 ? -6.378 3.550 -2.851 1.00 94.06 89 VAL A C 1
ATOM 704 O O . VAL A 1 89 ? -5.965 3.132 -1.772 1.00 94.06 89 VAL A O 1
ATOM 707 N N . THR A 1 90 ? -5.941 4.701 -3.363 1.00 94.88 90 THR A N 1
ATOM 708 C CA . THR A 1 90 ? -5.075 5.602 -2.590 1.00 94.88 90 THR A CA 1
ATOM 709 C C . THR A 1 90 ? -5.918 6.383 -1.594 1.00 94.88 90 THR A C 1
ATOM 711 O O . THR A 1 90 ? -6.781 7.152 -2.002 1.00 94.88 90 THR A O 1
ATOM 714 N N . LEU A 1 91 ? -5.624 6.249 -0.301 1.00 94.75 91 LEU A N 1
ATOM 715 C CA . LEU A 1 91 ? -6.243 7.082 0.731 1.00 94.75 91 LEU A CA 1
ATOM 716 C C . LEU A 1 91 ? -5.486 8.400 0.924 1.00 94.75 91 LEU A C 1
ATOM 718 O O . LEU A 1 91 ? -6.092 9.444 1.143 1.00 94.75 91 LEU A O 1
ATOM 722 N N . TYR A 1 92 ? -4.149 8.357 0.873 1.00 95.44 92 TYR A N 1
ATOM 723 C CA . TYR A 1 92 ? -3.321 9.533 1.145 1.00 95.44 92 TYR A CA 1
ATOM 724 C C . TYR A 1 92 ? -1.912 9.430 0.560 1.00 95.44 92 TYR A C 1
ATOM 726 O O . TYR A 1 92 ? -1.234 8.408 0.686 1.00 95.44 92 TYR A O 1
ATOM 734 N N . THR A 1 93 ? -1.409 10.529 -0.000 1.00 93.50 93 THR A N 1
ATOM 735 C CA . THR A 1 93 ? -0.013 10.645 -0.444 1.00 93.50 93 THR A CA 1
ATOM 736 C C . THR A 1 93 ? 0.705 11.692 0.397 1.00 93.50 93 THR A C 1
ATOM 738 O O . THR A 1 93 ? 0.570 12.886 0.164 1.00 93.50 93 THR A O 1
ATOM 741 N N . GLY A 1 94 ? 1.469 11.233 1.390 1.00 90.88 94 GLY A N 1
ATOM 742 C CA . GLY A 1 94 ? 2.330 12.079 2.219 1.00 90.88 94 GLY A CA 1
ATOM 743 C C . GLY A 1 94 ? 3.809 11.957 1.855 1.00 90.88 94 GLY A C 1
ATOM 744 O O . GLY A 1 94 ? 4.232 10.958 1.267 1.00 90.88 94 GLY A O 1
ATOM 745 N N . ALA A 1 95 ? 4.599 12.952 2.264 1.00 88.31 95 ALA A N 1
ATOM 746 C CA . ALA A 1 95 ? 6.049 12.974 2.065 1.00 88.31 95 ALA A CA 1
ATOM 747 C C . ALA A 1 95 ? 6.808 12.171 3.137 1.00 88.31 95 ALA A C 1
ATOM 749 O O . ALA A 1 95 ? 7.876 11.625 2.870 1.00 88.31 95 ALA A O 1
ATOM 750 N N . THR A 1 96 ? 6.253 12.067 4.352 1.00 89.88 96 THR A N 1
ATOM 751 C CA . THR A 1 96 ? 6.901 11.389 5.486 1.00 89.88 96 THR A CA 1
ATOM 752 C C . THR A 1 96 ? 6.043 10.261 6.061 1.00 89.88 96 THR A C 1
ATOM 754 O O . THR A 1 96 ? 4.810 10.298 6.016 1.00 89.88 96 THR A O 1
ATOM 757 N N . MET A 1 97 ? 6.697 9.261 6.666 1.00 87.69 97 MET A N 1
ATOM 758 C CA . MET A 1 97 ? 6.000 8.183 7.384 1.00 87.69 97 MET A CA 1
ATOM 759 C C . MET A 1 97 ? 5.154 8.733 8.535 1.00 87.69 97 MET A C 1
ATOM 761 O O . MET A 1 97 ? 4.022 8.297 8.707 1.00 87.69 97 MET A O 1
ATOM 765 N N . ARG A 1 98 ? 5.662 9.733 9.272 1.00 90.06 98 ARG A N 1
ATOM 766 C CA . ARG A 1 98 ? 4.931 10.384 10.372 1.00 90.06 98 ARG A CA 1
ATOM 767 C C . ARG A 1 98 ? 3.597 10.968 9.900 1.00 90.06 98 ARG A C 1
ATOM 769 O O . ARG A 1 98 ? 2.578 10.741 10.542 1.00 90.06 98 ARG A O 1
ATOM 776 N N . GLN A 1 99 ? 3.580 11.659 8.758 1.00 92.12 99 GLN A N 1
ATOM 777 C CA . GLN A 1 99 ? 2.340 12.179 8.166 1.00 92.12 99 GLN A CA 1
ATOM 778 C C . GLN A 1 99 ? 1.392 11.058 7.728 1.00 92.12 99 GLN A C 1
ATOM 780 O O . GLN A 1 99 ? 0.194 11.157 7.969 1.00 92.12 99 GLN A O 1
ATOM 785 N N . CYS A 1 100 ? 1.917 9.983 7.130 1.00 91.69 100 CYS A N 1
ATOM 786 C CA . CYS A 1 100 ? 1.103 8.825 6.754 1.00 91.69 100 CYS A CA 1
ATOM 787 C C . CYS A 1 100 ? 0.447 8.178 7.985 1.00 91.69 100 CYS A C 1
ATOM 789 O O . CYS A 1 100 ? -0.748 7.903 7.956 1.00 91.69 100 CYS A O 1
ATOM 791 N N . PHE A 1 101 ? 1.189 7.998 9.081 1.00 90.25 101 PHE A N 1
ATOM 792 C CA . PHE A 1 101 ? 0.639 7.476 10.336 1.00 90.25 101 PHE A CA 1
ATOM 793 C C . PHE A 1 101 ? -0.396 8.416 10.953 1.00 90.25 101 PHE A C 1
ATOM 795 O O . PHE A 1 101 ? -1.477 7.965 11.319 1.00 90.25 101 PHE A O 1
ATOM 802 N N . LYS A 1 102 ? -0.118 9.725 11.004 1.00 92.38 102 LYS A N 1
ATOM 803 C CA . LYS A 1 102 ? -1.089 10.722 11.482 1.00 92.38 102 LYS A CA 1
ATOM 804 C C . LYS A 1 102 ? -2.386 10.679 10.666 1.00 92.38 102 LYS A C 1
ATOM 806 O O . LYS A 1 102 ? -3.469 10.743 11.238 1.00 92.38 102 LYS A O 1
ATOM 811 N N . PHE A 1 103 ? -2.279 10.530 9.345 1.00 94.38 103 PHE A N 1
ATOM 812 C CA . PHE A 1 103 ? -3.439 10.354 8.476 1.00 94.38 103 PHE A CA 1
ATOM 813 C C . PHE A 1 103 ? -4.210 9.070 8.807 1.00 94.38 103 PHE A C 1
ATOM 815 O O . PHE A 1 103 ? -5.421 9.140 8.980 1.00 94.38 103 PHE A O 1
ATOM 822 N N . ILE A 1 104 ? -3.529 7.925 8.938 1.00 91.81 104 ILE A N 1
ATOM 823 C CA . ILE A 1 104 ? -4.170 6.637 9.257 1.00 91.81 104 ILE A CA 1
ATOM 824 C C . ILE A 1 104 ? -4.940 6.725 10.576 1.00 91.81 104 ILE A C 1
ATOM 826 O O . ILE A 1 104 ? -6.090 6.303 10.630 1.00 91.81 104 ILE A O 1
ATOM 830 N N . LEU A 1 105 ? -4.343 7.326 11.608 1.00 89.88 105 LEU A N 1
ATOM 831 C CA . LEU A 1 105 ? -4.996 7.513 12.905 1.00 89.88 105 LEU A CA 1
ATOM 832 C C . LEU A 1 105 ? -6.272 8.349 12.782 1.00 89.88 105 LEU A C 1
ATOM 834 O O . LEU A 1 105 ? -7.321 7.957 13.285 1.00 89.88 105 LEU A O 1
ATOM 838 N N . ASN A 1 106 ? -6.202 9.479 12.079 1.00 91.69 106 ASN A N 1
ATOM 839 C CA . ASN A 1 106 ? -7.366 10.336 11.870 1.00 91.69 106 ASN A CA 1
ATOM 840 C C . ASN A 1 106 ? -8.439 9.650 11.017 1.00 91.69 106 ASN A C 1
ATOM 842 O O . ASN A 1 106 ? -9.625 9.814 11.279 1.00 91.69 106 ASN A O 1
ATOM 846 N N . HIS A 1 107 ? -8.032 8.879 10.009 1.00 91.44 107 HIS A N 1
ATOM 847 C CA . HIS A 1 107 ? -8.942 8.125 9.154 1.00 91.44 107 HIS A CA 1
ATOM 848 C C . HIS A 1 107 ? -9.676 7.032 9.943 1.00 91.44 107 HIS A C 1
ATOM 850 O O . HIS A 1 107 ? -10.887 6.891 9.813 1.00 91.44 107 HIS A O 1
ATOM 856 N N . GLN A 1 108 ? -8.966 6.300 10.804 1.00 88.38 108 GLN A N 1
ATOM 857 C CA . GLN A 1 108 ? -9.562 5.278 11.666 1.00 88.38 108 GLN A CA 1
ATOM 858 C C . GLN A 1 108 ? -10.510 5.878 12.706 1.00 88.38 108 GLN A C 1
ATOM 860 O O . GLN A 1 108 ? -11.602 5.348 12.878 1.00 88.38 108 GLN A O 1
ATOM 865 N N . ARG A 1 109 ? -10.132 6.995 13.345 1.00 88.06 109 ARG A N 1
ATOM 866 C CA . ARG A 1 109 ? -11.009 7.715 14.285 1.00 88.06 109 ARG A CA 1
ATOM 867 C C . ARG A 1 109 ? -12.323 8.118 13.624 1.00 88.06 109 ARG A C 1
ATOM 869 O O . ARG A 1 109 ? -13.368 7.709 14.098 1.00 88.06 109 ARG A O 1
ATOM 876 N N . LYS A 1 110 ? -12.260 8.780 12.463 1.00 89.31 110 LYS A N 1
ATOM 877 C CA . LYS A 1 110 ? -13.460 9.163 11.700 1.00 89.31 110 LYS A CA 1
ATOM 878 C C . LYS A 1 110 ? -14.355 7.972 11.367 1.00 89.31 110 LYS A C 1
ATOM 880 O O . LYS A 1 110 ? -15.560 8.053 11.534 1.00 89.31 110 LYS A O 1
ATOM 885 N N . LYS A 1 111 ? -13.761 6.853 10.941 1.00 85.69 111 LYS A N 1
ATOM 886 C CA . LYS A 1 111 ? -14.504 5.628 10.616 1.00 85.69 111 LYS A CA 1
ATOM 887 C C . LYS A 1 111 ? -15.230 5.062 11.838 1.00 85.69 111 LYS A C 1
ATOM 889 O O . LYS A 1 111 ? -16.325 4.538 11.700 1.00 85.69 111 LYS A O 1
ATOM 894 N N . ILE A 1 112 ? -14.631 5.164 13.022 1.00 83.56 112 ILE A N 1
ATOM 895 C CA . ILE A 1 112 ? -15.266 4.753 14.278 1.00 83.56 112 ILE A CA 1
ATOM 896 C C . ILE A 1 112 ? -16.357 5.736 14.677 1.00 83.56 112 ILE A C 1
ATOM 898 O O . ILE A 1 112 ? -17.442 5.291 15.022 1.00 83.56 112 ILE A O 1
ATOM 902 N N . ASP A 1 113 ? -16.108 7.040 14.576 1.00 84.75 113 ASP A N 1
ATOM 903 C CA . ASP A 1 113 ? -17.108 8.065 14.878 1.00 84.75 113 ASP A CA 1
ATOM 904 C C . ASP A 1 113 ? -18.356 7.886 13.991 1.00 84.75 113 ASP A C 1
ATOM 906 O O . ASP A 1 113 ? -19.481 7.921 14.482 1.00 84.75 113 ASP A O 1
ATOM 910 N N . GLU A 1 114 ? -18.161 7.595 12.700 1.00 85.88 114 GLU A N 1
ATOM 911 C CA . GLU A 1 114 ? -19.228 7.256 11.748 1.00 85.88 114 GLU A CA 1
ATOM 912 C C . GLU A 1 114 ? -19.967 5.963 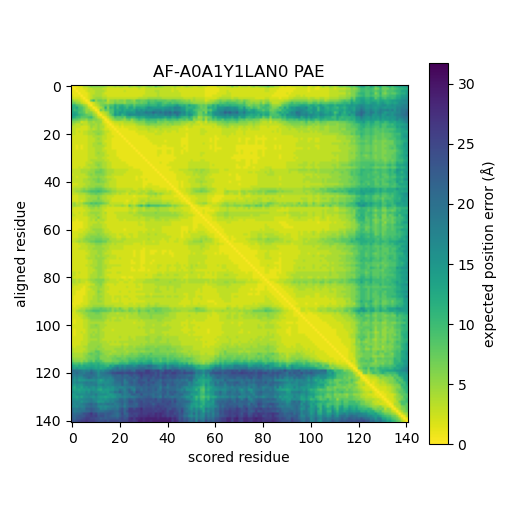12.125 1.00 85.88 114 GLU A C 1
ATOM 914 O O . GLU A 1 114 ? -21.192 5.900 12.028 1.00 85.88 114 GLU A O 1
ATOM 919 N N . LEU A 1 115 ? -19.254 4.921 12.564 1.00 81.56 115 LEU A N 1
ATOM 920 C CA . LEU A 1 115 ? -19.879 3.679 13.028 1.00 81.56 115 LEU A CA 1
ATOM 921 C C . LEU A 1 115 ? -20.703 3.919 14.298 1.00 81.56 115 LEU A C 1
ATOM 923 O O . LEU A 1 115 ? -21.864 3.530 14.346 1.00 81.56 115 LEU A O 1
ATOM 927 N N . CYS A 1 116 ? -20.144 4.618 15.286 1.00 79.50 116 CYS A N 1
ATOM 928 C CA . CYS A 1 116 ? -20.814 4.966 16.536 1.00 79.50 116 CYS A CA 1
ATOM 929 C C . CYS A 1 116 ? -22.043 5.855 16.316 1.00 79.50 116 CYS A C 1
ATOM 931 O O . CYS A 1 116 ? -23.037 5.688 17.017 1.00 79.50 116 CYS A O 1
ATOM 933 N N . ALA A 1 117 ? -22.011 6.764 15.337 1.00 81.00 117 ALA A N 1
ATOM 934 C CA . ALA A 1 117 ? -23.168 7.583 14.975 1.00 81.00 117 ALA A CA 1
ATOM 935 C C . ALA A 1 117 ? -24.350 6.749 14.4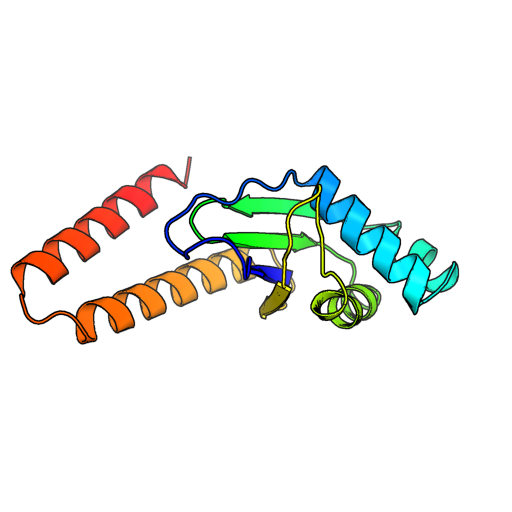46 1.00 81.00 117 ALA A C 1
ATOM 937 O O . ALA A 1 117 ? -25.499 7.158 14.592 1.00 81.00 117 ALA A O 1
ATOM 938 N N . ASN A 1 118 ? -24.077 5.576 13.867 1.00 76.62 118 ASN A N 1
ATOM 939 C CA . ASN A 1 118 ? -25.095 4.656 13.358 1.00 76.62 118 ASN A CA 1
ATOM 940 C C . ASN A 1 118 ? -25.582 3.632 14.404 1.00 76.62 118 ASN A C 1
ATOM 942 O O . ASN A 1 118 ? -26.514 2.880 14.120 1.00 76.62 118 ASN A O 1
ATOM 946 N N . LEU A 1 119 ? -24.979 3.585 15.599 1.00 74.69 119 LEU A N 1
ATOM 947 C CA . LEU A 1 119 ? -25.366 2.670 16.679 1.00 74.69 119 LEU A CA 1
ATOM 948 C C . LEU A 1 119 ? -26.388 3.324 17.619 1.00 74.69 119 LEU A C 1
ATOM 950 O O . LEU A 1 119 ? -26.241 4.480 18.023 1.00 74.69 119 LEU A O 1
ATOM 954 N N . GLN A 1 120 ? -27.429 2.570 17.980 1.00 63.41 120 GLN A N 1
ATOM 955 C CA . GLN A 1 120 ? -28.556 3.071 18.777 1.00 63.41 120 GLN A CA 1
ATOM 956 C C . GLN A 1 120 ? -28.285 3.074 20.291 1.00 63.41 120 GLN A C 1
ATOM 958 O O . GLN A 1 120 ? -28.870 3.894 20.993 1.00 63.41 120 GLN A O 1
ATOM 963 N N . SER A 1 121 ? -27.402 2.203 20.795 1.00 71.19 121 SER A N 1
ATOM 964 C CA . SER A 1 121 ? -27.125 2.069 22.233 1.00 71.19 121 SER A CA 1
ATOM 965 C C . SER A 1 121 ? -25.848 2.800 22.647 1.00 71.19 121 SER A C 1
ATOM 967 O O . SER A 1 121 ? -24.795 2.638 22.026 1.00 71.19 121 SER A O 1
ATOM 969 N N . ASP A 1 122 ? -25.918 3.586 23.723 1.00 70.06 122 ASP A N 1
ATOM 970 C CA . ASP A 1 122 ? -24.757 4.297 24.269 1.00 70.06 122 ASP A CA 1
ATOM 971 C C . ASP A 1 122 ? -23.726 3.353 24.911 1.00 70.06 122 ASP A C 1
ATOM 973 O O . ASP A 1 122 ? -22.543 3.686 24.930 1.00 70.06 122 ASP A O 1
ATOM 977 N N . GLU A 1 123 ? -24.136 2.153 25.339 1.00 71.44 123 GLU A N 1
ATOM 978 C CA . GLU A 1 123 ? -23.249 1.119 25.902 1.00 71.44 123 GLU A CA 1
ATOM 979 C C . GLU A 1 123 ? -22.316 0.505 24.843 1.00 71.44 123 GLU A C 1
ATOM 981 O O . GLU A 1 123 ? -21.143 0.227 25.104 1.00 71.44 123 GLU A O 1
ATOM 986 N N . GLU A 1 124 ? -22.803 0.340 23.609 1.00 68.62 124 GLU A N 1
ATOM 987 C CA . GLU A 1 124 ? -21.992 -0.166 22.495 1.00 68.62 124 GLU A CA 1
ATOM 988 C C . GLU A 1 124 ? -20.966 0.880 22.035 1.00 68.62 124 GLU A C 1
ATOM 990 O O . GLU A 1 124 ? -19.824 0.543 21.705 1.00 68.62 124 GLU A O 1
ATOM 995 N N . LYS A 1 125 ? -21.334 2.169 22.079 1.00 68.62 125 LYS A N 1
ATOM 996 C CA . LYS A 1 125 ? -20.437 3.280 21.725 1.00 68.62 125 LYS A CA 1
ATOM 997 C C . LYS A 1 125 ? -19.257 3.386 22.691 1.00 68.62 125 LYS A C 1
ATOM 999 O O . LYS A 1 125 ? -18.118 3.557 22.244 1.00 68.62 125 LYS A O 1
ATOM 1004 N N . THR A 1 126 ? -19.492 3.266 24.000 1.00 69.00 126 THR A N 1
ATOM 1005 C CA . THR A 1 126 ? -18.417 3.276 25.009 1.00 69.00 126 THR A CA 1
ATOM 1006 C C . THR A 1 126 ? -17.508 2.061 24.872 1.00 69.00 126 THR A C 1
ATOM 1008 O O . THR A 1 126 ? -16.287 2.230 24.861 1.00 69.00 126 THR A O 1
ATOM 1011 N N . ALA A 1 127 ? -18.061 0.864 24.656 1.00 75.62 127 ALA A N 1
ATOM 1012 C CA . ALA A 1 127 ? -17.266 -0.350 24.469 1.00 75.62 127 ALA A CA 1
ATOM 1013 C C . ALA A 1 127 ? -16.324 -0.270 23.249 1.00 75.62 127 ALA A C 1
ATOM 1015 O O . ALA A 1 127 ? -15.149 -0.643 23.336 1.00 75.62 127 ALA A O 1
ATOM 1016 N N . ILE A 1 128 ? -16.804 0.263 22.118 1.00 72.94 128 ILE A N 1
ATOM 1017 C CA . ILE A 1 128 ? -15.997 0.439 20.898 1.00 72.94 128 ILE A CA 1
ATOM 1018 C C . ILE A 1 128 ? -14.898 1.488 21.109 1.00 72.94 128 ILE A C 1
ATOM 1020 O O . ILE A 1 128 ? -13.748 1.270 20.713 1.00 72.94 128 ILE A O 1
ATOM 1024 N N . SER A 1 129 ? -15.226 2.606 21.763 1.00 69.06 129 SER A N 1
ATOM 1025 C CA . SER A 1 129 ? -14.263 3.673 22.055 1.00 69.06 129 SER A CA 1
ATOM 1026 C C . SER A 1 129 ? -13.136 3.186 22.977 1.00 69.06 129 SER A C 1
ATOM 1028 O O . SER A 1 129 ? -11.950 3.405 22.706 1.00 69.06 129 SER A O 1
ATOM 1030 N N . GLU A 1 130 ? -13.477 2.422 24.018 1.00 73.19 130 GLU A N 1
ATOM 1031 C CA . GLU A 1 130 ? -12.500 1.817 24.925 1.00 73.19 130 GLU A CA 1
ATOM 1032 C C . GLU A 1 130 ? -11.622 0.763 24.246 1.00 73.19 130 GLU A C 1
ATOM 1034 O O . GLU A 1 130 ? -10.404 0.731 24.461 1.00 73.19 130 GLU A O 1
ATOM 1039 N N . ALA A 1 131 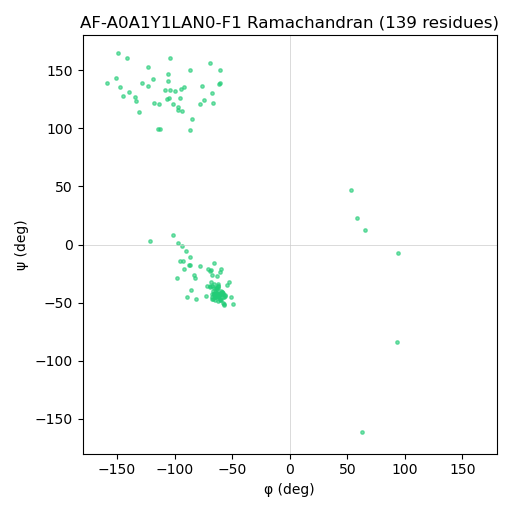? -12.212 -0.098 23.411 1.00 72.50 131 ALA A N 1
ATOM 1040 C CA . ALA A 1 131 ? -11.456 -1.076 22.639 1.00 72.50 131 ALA A CA 1
ATOM 1041 C C . ALA A 1 131 ? -10.438 -0.374 21.727 1.00 72.50 131 ALA A C 1
ATOM 1043 O O . ALA A 1 131 ? -9.272 -0.773 21.672 1.00 72.50 131 ALA A O 1
ATOM 1044 N N . PHE A 1 132 ? -10.835 0.721 21.077 1.00 68.56 132 PHE A N 1
ATOM 1045 C CA . PHE A 1 132 ? -9.947 1.501 20.221 1.00 68.56 132 PHE A CA 1
ATOM 1046 C C . PHE A 1 132 ? -8.782 2.144 20.990 1.00 68.56 132 PHE A C 1
ATOM 1048 O O . PHE A 1 132 ? -7.627 2.033 20.564 1.00 68.56 132 PHE A O 1
ATOM 1055 N N . LEU A 1 133 ? -9.051 2.751 22.152 1.00 66.25 133 LEU A N 1
ATOM 1056 C CA . LEU A 1 133 ? -8.022 3.306 23.043 1.00 66.25 133 LEU A CA 1
ATOM 1057 C C . LEU A 1 133 ? -7.017 2.235 23.502 1.00 66.25 133 LEU A 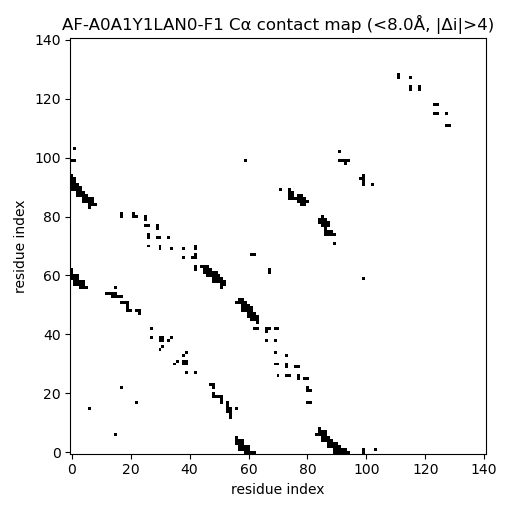C 1
ATOM 1059 O O . LEU A 1 133 ? -5.807 2.472 23.490 1.00 66.25 133 LEU A O 1
ATOM 1063 N N . LYS A 1 134 ? -7.491 1.026 23.830 1.00 65.00 134 LYS A N 1
ATOM 1064 C CA . LYS A 1 134 ? -6.630 -0.109 24.211 1.00 65.00 134 LYS A CA 1
ATOM 1065 C C . LYS A 1 134 ? -5.755 -0.602 23.050 1.00 65.00 134 LYS A C 1
ATOM 1067 O O . LYS A 1 134 ? -4.573 -0.881 23.258 1.00 65.00 134 LYS A O 1
ATOM 1072 N N . PHE A 1 135 ? -6.283 -0.670 21.825 1.00 63.81 135 PHE A N 1
ATOM 1073 C CA . PHE A 1 135 ? -5.502 -1.036 20.631 1.00 63.81 135 PHE A CA 1
ATOM 1074 C C . PHE A 1 135 ? -4.428 0.005 20.278 1.00 63.81 135 PHE A C 1
ATOM 1076 O O . PHE A 1 135 ? -3.338 -0.357 19.820 1.00 63.81 135 PHE A O 1
ATOM 1083 N N . HIS A 1 136 ? -4.706 1.288 20.527 1.00 58.09 136 HIS A N 1
ATOM 1084 C CA . HIS A 1 136 ? -3.779 2.385 20.254 1.00 58.09 136 HIS A CA 1
ATOM 1085 C C . HIS A 1 136 ? -2.492 2.288 21.088 1.00 58.09 136 HIS A C 1
ATOM 1087 O O . HIS A 1 136 ? -1.397 2.436 20.545 1.00 58.09 136 HIS A O 1
ATOM 1093 N N . ASN A 1 137 ? -2.609 1.943 22.373 1.00 49.62 137 ASN A N 1
ATOM 1094 C CA . ASN A 1 137 ? -1.465 1.855 23.287 1.00 49.62 137 ASN A CA 1
ATOM 1095 C C . ASN A 1 137 ? -0.534 0.664 23.002 1.00 49.62 137 ASN A C 1
ATOM 1097 O O . ASN A 1 137 ? 0.632 0.697 23.382 1.00 49.62 137 ASN A O 1
ATOM 1101 N N . LYS A 1 138 ? -1.018 -0.377 22.311 1.00 42.94 138 LYS A N 1
ATOM 1102 C CA . LYS A 1 138 ? -0.245 -1.602 22.040 1.00 42.94 138 LYS A CA 1
ATOM 1103 C C . LYS A 1 138 ? 0.518 -1.581 20.709 1.00 42.94 138 LYS A C 1
ATOM 1105 O O . LYS A 1 138 ? 1.381 -2.417 20.500 1.00 42.94 138 LYS A O 1
ATOM 1110 N N . THR A 1 139 ? 0.205 -0.642 19.812 1.00 41.22 139 THR A N 1
ATOM 1111 C CA . THR A 1 139 ? 0.796 -0.564 18.456 1.00 41.22 139 THR A CA 1
ATOM 1112 C C . THR A 1 139 ? 1.968 0.436 18.378 1.00 41.22 139 THR A C 1
ATOM 1114 O O . T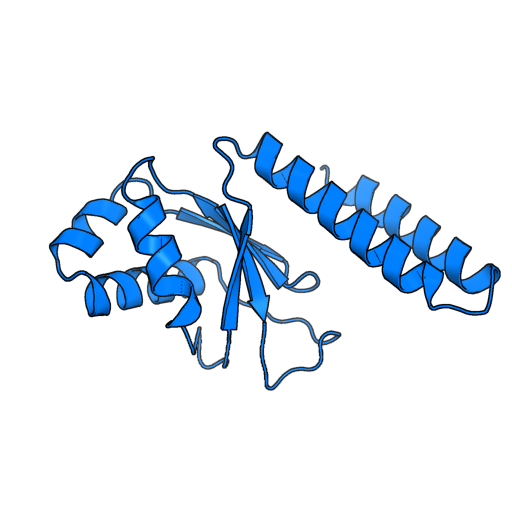HR A 1 139 ? 2.546 0.638 17.313 1.00 41.22 139 THR A O 1
ATOM 1117 N N . LEU A 1 140 ? 2.320 1.080 19.499 1.00 34.91 140 LEU A N 1
ATOM 1118 C CA . LEU A 1 140 ? 3.422 2.049 19.617 1.00 34.91 140 LEU A CA 1
ATOM 1119 C C . LEU A 1 140 ? 4.706 1.474 20.254 1.00 34.91 140 LEU A C 1
ATOM 1121 O O . LEU A 1 140 ? 5.633 2.243 20.505 1.00 34.91 140 LEU A O 1
ATOM 1125 N N . LEU A 1 141 ? 4.777 0.154 20.473 1.00 29.19 141 LEU A N 1
ATOM 1126 C CA . LEU A 1 141 ? 5.983 -0.576 20.888 1.00 29.19 141 LEU A CA 1
ATOM 1127 C C . LEU A 1 141 ? 6.341 -1.644 19.852 1.00 29.19 141 LEU A C 1
ATOM 1129 O O . LEU A 1 141 ? 5.448 -2.461 19.533 1.00 29.19 141 LEU A O 1
#

Nearest PDB structures (foldseek):
  6ahu-assembly1_E  TM=7.929E-01  e=1.892E-08  Homo sapiens
  7c7a-assembly1_E  TM=8.493E-01  e=1.949E-06  Saccharomyces cerevisiae S288C
  6w6v-assembly1_E  TM=8.068E-01  e=5.540E-06  Saccharomyces cerevisiae S288C
  2av5-assembly1_A  TM=8.495E-01  e=1.915E-05  Pyrococcus furiosus
  3wz0-assembly1_A  TM=8.180E-01  e=5.442E-05  Thermococcus kodakarensis KOD1

InterPro domains:
  IPR002759 RNase P subunit Pop5/Rpp14/Rnp2-like [PF01900] (2-104)
  IPR016819 Ribonuclease P/MRP protein subunit Pop5 [PIRSF023803] (15-135)
  IPR038085 RNase P subunit Pop5/Rpp14/Rnp2-like domain superfamily [G3DSA:3.30.70.3250] (1-110)
  IPR038085 RNase P subunit Pop5/Rpp14/Rnp2-like domain superfamily [SSF160350] (18-110)

Mean predicted aligned error: 6.79 Å

Radius of gyration: 16.8 Å; Cα contacts (8 Å, |Δi|>4): 181; chains: 1; bounding box: 44×28×46 Å

Foldseek 3Di:
DKKAKDFPVDDLQDFDDADQVLVQVLLLVLLCVPVNPVLNVQFVPFWGFDDAGRNRRMTDITGDPPSVVSSQVSQQVRQDTPNTGIHMHDPDDDPDPVVVVVSVVVVVVVVLVVVLVVDDDPVVNVVSVVVVVVVVVVVPD

Secondary structure (DSSP, 8-state):
-EEEEE-SSS-TTS-----HHHHHHHHHHHHHHHHHHHHHHHHHTT-EEEEE-TTT-EEEEE--TTTHHHHHHHGGG--EETTEE-EEEEEE--SSHHHHHHHHHHHHHHHHHHHHHT-S-HHHHHHHHHHHHHHHHHS--

pLDDT: mean 86.62, std 13.26, range [29.19, 97.88]